Protein AF-A0A847JQZ7-F1 (afdb_monomer_lite)

Sequence (110 aa):
MTYNKNKGSSHRHNPTEESLENLIKDALSKSLCTGIAAAVSMDGKLFWSHCSGFTAREEPAAAQSIENHDQASKVVIAPIDAETRFDVASMTKPLSTSLLILKALQAGAL

Structure (mmCIF, N/CA/C/O backbone):
data_AF-A0A847JQZ7-F1
#
_entry.id   AF-A0A847JQZ7-F1
#
loop_
_atom_site.group_PDB
_atom_site.id
_atom_site.type_symbol
_atom_site.label_atom_id
_atom_site.label_alt_id
_atom_site.label_comp_id
_atom_site.label_asym_id
_atom_site.label_entity_id
_atom_site.label_seq_id
_atom_site.pdbx_PDB_ins_code
_atom_site.Cartn_x
_atom_site.Cartn_y
_atom_site.Cartn_z
_atom_site.occupancy
_atom_site.B_iso_or_equiv
_atom_site.auth_seq_id
_atom_site.auth_comp_id
_atom_site.auth_asym_id
_atom_site.auth_atom_id
_atom_site.pdbx_PDB_model_num
ATOM 1 N N . MET A 1 1 ? 18.387 38.885 31.866 1.00 37.56 1 MET A N 1
ATOM 2 C CA . MET A 1 1 ? 18.485 38.021 30.669 1.00 37.56 1 MET A CA 1
ATOM 3 C C . MET A 1 1 ? 18.180 36.594 31.102 1.00 37.56 1 MET A C 1
ATOM 5 O O . MET A 1 1 ? 19.047 35.902 31.614 1.00 37.56 1 MET A O 1
ATOM 9 N N . THR A 1 2 ? 16.910 36.205 31.044 1.00 36.12 2 THR A N 1
ATOM 10 C CA . THR A 1 2 ? 16.428 34.888 31.474 1.00 36.12 2 THR A CA 1
ATOM 11 C C . THR A 1 2 ? 16.344 33.984 30.249 1.00 36.12 2 THR A C 1
ATOM 13 O O . THR A 1 2 ? 15.495 34.172 29.383 1.00 36.12 2 THR A O 1
ATOM 16 N N . TYR A 1 3 ? 17.268 33.029 30.139 1.00 37.53 3 TYR A N 1
ATOM 17 C CA . TYR A 1 3 ? 17.249 32.044 29.061 1.00 37.53 3 TYR A CA 1
ATOM 18 C C . TYR A 1 3 ? 16.144 31.020 29.324 1.00 37.53 3 TYR A C 1
ATOM 20 O O . TYR A 1 3 ? 16.216 30.221 30.258 1.00 37.53 3 TYR A O 1
ATOM 28 N N . ASN A 1 4 ? 15.104 31.079 28.494 1.00 41.59 4 ASN A N 1
ATOM 29 C CA . ASN A 1 4 ? 14.003 30.132 28.488 1.00 41.59 4 ASN A CA 1
ATOM 30 C C . ASN A 1 4 ? 14.509 28.783 27.952 1.00 41.59 4 ASN A C 1
ATOM 32 O O . ASN A 1 4 ? 14.901 28.662 26.791 1.00 41.59 4 ASN A O 1
ATOM 36 N N . LYS A 1 5 ? 14.557 27.771 28.820 1.00 41.06 5 LYS A N 1
ATOM 37 C CA . LYS A 1 5 ? 14.987 26.415 28.476 1.00 41.06 5 LYS A CA 1
ATOM 38 C C . LYS A 1 5 ? 13.799 25.718 27.808 1.00 41.06 5 LYS A C 1
ATOM 40 O O . LYS A 1 5 ? 12.973 25.122 28.495 1.00 41.06 5 LYS A O 1
ATOM 45 N N . ASN A 1 6 ? 13.704 25.813 26.480 1.00 44.84 6 ASN A N 1
ATOM 46 C CA . ASN A 1 6 ? 12.781 24.991 25.696 1.00 44.84 6 ASN A CA 1
ATOM 47 C C . ASN A 1 6 ? 13.108 23.517 25.970 1.00 44.84 6 ASN A C 1
ATOM 49 O O . ASN A 1 6 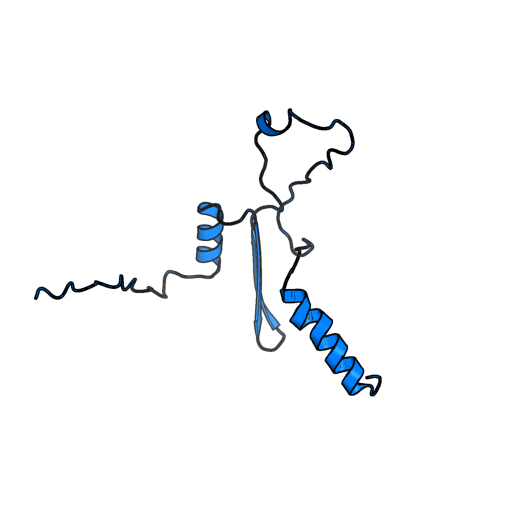? 14.079 22.967 25.452 1.00 44.84 6 ASN A O 1
ATOM 53 N N . LYS A 1 7 ? 12.313 22.882 26.837 1.00 43.31 7 LYS A N 1
ATOM 54 C CA . LYS A 1 7 ? 12.286 21.430 26.985 1.00 43.31 7 LYS A CA 1
ATOM 55 C C . LYS A 1 7 ? 11.657 20.880 25.711 1.00 43.31 7 LYS A C 1
ATOM 57 O O . LYS A 1 7 ? 10.439 20.786 25.613 1.00 43.31 7 LYS A O 1
ATOM 62 N N . GLY A 1 8 ? 12.494 20.552 24.729 1.00 38.62 8 GLY A N 1
ATOM 63 C CA . GLY A 1 8 ? 12.097 19.635 23.670 1.00 38.62 8 GLY A CA 1
ATOM 64 C C . GLY A 1 8 ? 11.565 18.370 24.334 1.00 38.62 8 GLY A C 1
ATOM 65 O O . GLY A 1 8 ? 12.262 17.762 25.149 1.00 38.62 8 GLY A O 1
ATOM 66 N N . SER A 1 9 ? 10.305 18.041 24.057 1.00 40.69 9 SER A N 1
ATOM 67 C CA . SER A 1 9 ? 9.690 16.789 24.481 1.00 40.69 9 SER A CA 1
ATOM 68 C C . SER A 1 9 ? 10.484 15.645 23.855 1.00 40.69 9 SER A C 1
ATOM 70 O O . SER A 1 9 ? 10.299 15.299 22.692 1.00 40.69 9 SER A O 1
ATOM 72 N N . SER A 1 10 ? 11.438 15.103 24.607 1.00 43.75 10 SER A N 1
ATOM 73 C CA . SER A 1 10 ? 12.085 13.845 24.271 1.00 43.75 10 SER A CA 1
ATOM 74 C C . SER A 1 10 ? 11.088 12.751 24.635 1.00 43.75 10 SER A C 1
ATOM 76 O O . SER A 1 10 ? 11.094 12.228 25.750 1.00 43.75 10 SER A O 1
ATOM 78 N N . HIS A 1 11 ? 10.171 12.460 23.710 1.00 43.41 11 HIS A N 1
ATOM 79 C CA . HIS A 1 11 ? 9.417 11.217 23.759 1.00 43.41 11 HIS A CA 1
ATOM 80 C C . HIS A 1 11 ? 10.440 10.091 23.621 1.00 43.41 11 HIS A C 1
ATOM 82 O O . HIS A 1 11 ? 11.029 9.883 22.562 1.00 43.41 11 HIS A O 1
ATOM 88 N N . ARG A 1 12 ? 10.731 9.423 24.739 1.00 48.56 12 ARG A N 1
ATOM 89 C CA . ARG A 1 12 ? 11.502 8.184 24.738 1.00 48.56 12 ARG A CA 1
ATOM 90 C C . ARG A 1 12 ? 10.665 7.150 23.988 1.00 48.56 12 ARG A C 1
ATOM 92 O O . ARG A 1 12 ? 9.707 6.632 24.549 1.00 48.56 12 ARG A O 1
ATOM 99 N N . HIS A 1 13 ? 11.003 6.913 22.723 1.00 51.00 13 HIS A N 1
ATOM 100 C CA . HIS A 1 13 ? 10.468 5.798 21.947 1.00 51.00 13 HIS A CA 1
ATOM 101 C C . HIS A 1 13 ? 10.878 4.503 22.641 1.00 51.00 13 HIS A C 1
ATOM 103 O O . HIS A 1 13 ? 12.070 4.257 22.838 1.00 51.00 13 HIS A O 1
ATOM 109 N N . ASN A 1 14 ? 9.890 3.724 23.071 1.00 47.22 14 ASN A N 1
ATOM 110 C CA . ASN A 1 14 ? 10.103 2.453 23.739 1.00 47.22 14 ASN A CA 1
ATOM 111 C C . ASN A 1 14 ? 9.916 1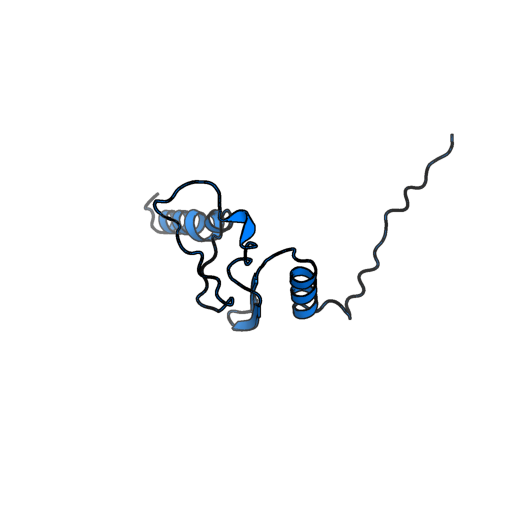.345 22.683 1.00 47.22 14 ASN A C 1
ATOM 113 O O . ASN A 1 14 ? 8.781 1.026 22.330 1.00 47.22 14 ASN A O 1
ATOM 117 N N . PRO A 1 15 ? 11.000 0.776 22.129 1.00 52.66 15 PRO A N 1
ATOM 118 C CA . PRO A 1 15 ? 10.949 -0.050 20.916 1.00 52.66 15 PRO A CA 1
ATOM 119 C C . PRO A 1 15 ? 10.246 -1.404 21.105 1.00 52.66 15 PRO A C 1
ATOM 121 O O . PRO A 1 15 ? 9.998 -2.112 20.136 1.00 52.66 15 PRO A O 1
ATOM 124 N N . THR A 1 16 ? 9.923 -1.787 22.341 1.00 50.16 16 THR A N 1
ATOM 125 C CA . THR A 1 16 ? 9.273 -3.061 22.675 1.00 50.16 16 THR A CA 1
ATOM 126 C C . THR A 1 16 ? 7.744 -3.042 22.551 1.00 50.16 16 THR A C 1
ATOM 128 O O . THR A 1 16 ? 7.140 -4.109 22.588 1.00 50.16 16 THR A O 1
ATOM 131 N N . GLU A 1 17 ? 7.112 -1.872 22.389 1.00 52.06 17 GLU A N 1
ATOM 132 C CA . GLU A 1 17 ? 5.645 -1.731 22.246 1.00 52.06 17 GLU A CA 1
ATOM 133 C C . GLU A 1 17 ? 5.192 -1.378 20.811 1.00 52.06 17 GLU A C 1
ATOM 135 O O . GLU A 1 17 ? 4.006 -1.476 20.483 1.00 52.06 17 GLU A O 1
ATOM 140 N N . GLU A 1 18 ? 6.124 -1.026 19.923 1.00 66.00 18 GLU A N 1
ATOM 141 C CA . GLU A 1 18 ? 5.849 -0.532 18.566 1.00 66.00 18 GLU A CA 1
ATOM 142 C C . GLU A 1 18 ? 5.980 -1.643 17.512 1.00 66.00 18 GLU A C 1
ATOM 144 O O . GLU A 1 18 ? 6.917 -1.673 16.717 1.00 66.00 18 GLU A O 1
ATOM 149 N N . SER A 1 19 ? 5.031 -2.582 17.488 1.00 88.50 19 SER A N 1
ATOM 150 C CA . SER A 1 19 ? 4.883 -3.481 16.334 1.00 88.50 19 SER A CA 1
ATOM 151 C C . SER A 1 19 ? 4.150 -2.771 15.184 1.00 88.50 19 SER A C 1
ATOM 153 O O . SER A 1 19 ? 3.368 -1.841 15.412 1.00 88.50 19 SER A O 1
ATOM 155 N N . LEU A 1 20 ? 4.356 -3.222 13.940 1.00 91.69 20 LEU A N 1
ATOM 156 C CA . LEU A 1 20 ? 3.641 -2.678 12.774 1.00 91.69 20 LEU A CA 1
ATOM 157 C C . LEU A 1 20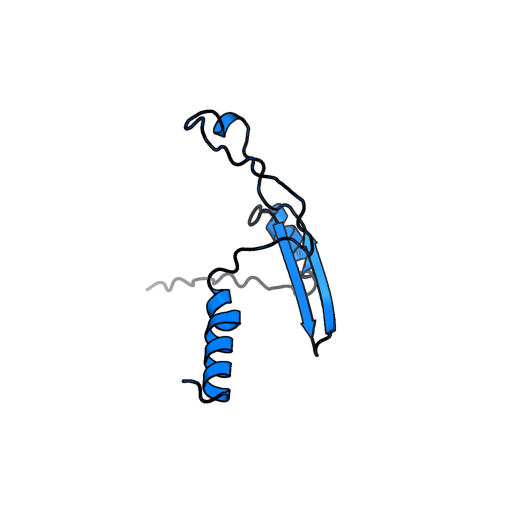 ? 2.120 -2.827 12.923 1.00 91.69 20 LEU A C 1
ATOM 159 O O . LEU A 1 20 ? 1.362 -1.937 12.543 1.00 91.69 20 LEU A O 1
ATOM 163 N N . GLU A 1 21 ? 1.665 -3.921 13.533 1.00 91.62 21 GLU A N 1
ATOM 164 C CA . GLU A 1 21 ? 0.254 -4.161 13.829 1.00 91.62 21 GLU A CA 1
ATOM 165 C C . GLU A 1 21 ? -0.293 -3.154 14.839 1.00 91.62 21 GLU A C 1
ATOM 167 O O . GLU A 1 21 ? -1.414 -2.675 14.673 1.00 91.62 21 GLU A O 1
ATOM 172 N N . ASN A 1 22 ? 0.479 -2.821 15.878 1.00 92.06 22 ASN A N 1
ATOM 173 C CA . ASN A 1 22 ? 0.072 -1.825 16.867 1.00 92.06 22 ASN A CA 1
ATOM 174 C C . ASN A 1 22 ? -0.021 -0.434 16.239 1.00 92.06 22 ASN A C 1
ATOM 176 O O . ASN A 1 22 ? -0.994 0.272 16.493 1.00 92.06 22 ASN A O 1
ATOM 180 N N . LEU A 1 23 ? 0.924 -0.072 15.366 1.00 93.00 23 LEU A N 1
ATOM 181 C CA . LEU A 1 23 ? 0.888 1.198 14.642 1.00 93.00 23 LEU A CA 1
ATOM 182 C C . LEU A 1 23 ? -0.346 1.303 13.735 1.00 93.00 23 LEU A C 1
ATOM 184 O O . LEU A 1 23 ? -1.025 2.329 13.723 1.00 93.00 23 LEU A O 1
ATOM 188 N N . ILE A 1 24 ? -0.671 0.229 13.009 1.00 94.38 24 ILE A N 1
ATOM 189 C CA . ILE A 1 24 ? -1.865 0.178 12.153 1.00 94.38 24 ILE A CA 1
ATOM 190 C C . ILE A 1 24 ? -3.140 0.283 12.989 1.00 94.38 24 ILE A C 1
ATOM 192 O O . ILE A 1 24 ? -4.026 1.075 12.664 1.00 94.38 24 ILE A O 1
ATOM 196 N N . LYS A 1 25 ? -3.234 -0.485 14.081 1.00 93.19 25 LYS A N 1
ATOM 197 C CA . LYS A 1 25 ? -4.381 -0.425 14.997 1.00 93.19 25 LYS A CA 1
ATOM 198 C C . LYS A 1 25 ? -4.559 0.975 15.575 1.00 93.19 25 LYS A C 1
ATOM 200 O O . LYS A 1 25 ? -5.680 1.480 15.588 1.00 93.19 25 LYS A O 1
ATOM 205 N N . ASP A 1 26 ? -3.473 1.607 16.012 1.00 94.25 26 ASP A N 1
ATOM 206 C CA . ASP A 1 26 ? -3.491 2.965 16.551 1.00 94.25 26 ASP A CA 1
ATOM 207 C C . ASP A 1 26 ? -3.981 3.972 15.500 1.00 94.25 26 ASP A C 1
ATOM 209 O O . ASP A 1 26 ? -4.930 4.712 15.763 1.00 94.25 26 ASP A O 1
ATOM 213 N N . ALA A 1 27 ? -3.435 3.928 14.279 1.00 94.00 27 ALA A N 1
ATOM 214 C CA . ALA A 1 27 ? -3.838 4.807 13.181 1.00 94.00 27 ALA A CA 1
ATOM 215 C C . ALA A 1 27 ? -5.330 4.682 12.826 1.00 94.00 27 ALA A C 1
ATOM 217 O O . ALA A 1 27 ? -6.006 5.698 12.637 1.00 94.00 27 ALA A O 1
ATOM 218 N N . LEU A 1 28 ? -5.856 3.453 12.778 1.00 94.06 28 LEU A N 1
ATOM 219 C CA . LEU A 1 28 ? -7.276 3.196 12.520 1.00 94.06 28 LEU A CA 1
ATOM 220 C C . LEU A 1 28 ? -8.155 3.654 13.692 1.00 94.06 28 LEU A C 1
ATOM 222 O O . LEU A 1 28 ? -9.159 4.331 13.479 1.00 94.06 28 LEU A O 1
ATOM 226 N N . SER A 1 29 ? -7.762 3.353 14.936 1.00 94.12 29 SER A N 1
ATOM 227 C CA . SER A 1 29 ? -8.518 3.753 16.135 1.00 94.12 29 SER A CA 1
ATOM 228 C C . SER A 1 29 ? -8.615 5.274 16.289 1.00 94.12 29 SER A C 1
ATOM 230 O O . SER A 1 29 ? -9.658 5.803 16.672 1.00 94.12 29 SER A O 1
ATOM 232 N N . LYS A 1 30 ? -7.555 5.991 15.900 1.00 94.94 30 LYS A N 1
ATOM 233 C CA . LYS A 1 30 ? -7.494 7.457 15.862 1.00 94.94 30 LYS A CA 1
ATOM 234 C C . LYS A 1 30 ? -8.119 8.054 14.604 1.00 94.94 30 LYS A C 1
ATOM 236 O O . LYS A 1 30 ? -8.078 9.269 14.434 1.00 94.94 30 LYS A O 1
ATOM 241 N N . SER A 1 31 ? -8.712 7.230 13.734 1.00 92.19 31 SER A N 1
ATOM 242 C CA . SER A 1 31 ? -9.360 7.672 12.496 1.00 92.19 31 SER A CA 1
ATOM 243 C C . SER A 1 31 ? -8.442 8.480 11.567 1.00 92.19 31 SER A C 1
ATOM 245 O O . SER A 1 31 ? -8.914 9.356 10.843 1.00 92.19 31 SER A O 1
ATOM 247 N N . LEU A 1 32 ? -7.135 8.199 11.573 1.00 94.69 32 LEU A N 1
ATOM 248 C CA . LEU A 1 32 ? -6.173 8.864 10.682 1.00 94.69 32 LEU A CA 1
ATOM 249 C C . LEU A 1 32 ? -6.320 8.397 9.226 1.00 94.69 32 LEU A C 1
ATOM 251 O O . LEU A 1 32 ? -5.895 9.084 8.303 1.00 94.69 32 LEU A O 1
ATOM 255 N N . CYS A 1 33 ? -6.918 7.226 9.027 1.00 93.81 33 CYS A N 1
ATOM 256 C CA . CYS A 1 33 ? -7.269 6.648 7.736 1.00 93.81 33 CYS A CA 1
ATOM 257 C C . CYS A 1 33 ? -8.479 5.715 7.906 1.00 93.81 33 CYS A C 1
ATOM 259 O O . CYS A 1 33 ? -8.814 5.321 9.026 1.00 93.81 33 CYS A O 1
ATOM 261 N N . THR A 1 34 ? -9.146 5.368 6.803 1.00 94.62 34 THR A N 1
ATOM 262 C CA . THR A 1 34 ? -10.289 4.435 6.805 1.00 94.62 34 THR A CA 1
ATOM 263 C C . THR A 1 34 ? -9.859 2.980 6.649 1.00 94.62 34 THR A C 1
ATOM 265 O O . THR A 1 34 ? -10.555 2.081 7.118 1.00 94.62 34 THR A O 1
ATOM 268 N N . GLY A 1 35 ? -8.709 2.748 6.018 1.00 94.94 35 GLY A N 1
ATOM 269 C CA . GLY A 1 35 ? -8.148 1.431 5.773 1.00 94.94 35 GLY A CA 1
ATOM 270 C C . GLY A 1 35 ? -6.692 1.508 5.324 1.00 94.94 35 GLY A C 1
ATOM 271 O O . GLY A 1 35 ? -6.218 2.559 4.891 1.00 94.94 35 GLY A O 1
ATOM 272 N N . ILE A 1 36 ? -5.979 0.394 5.474 1.00 95.69 36 ILE A N 1
ATOM 273 C CA . ILE A 1 36 ? -4.553 0.251 5.173 1.00 95.69 36 ILE A CA 1
ATOM 274 C C . ILE A 1 36 ? -4.319 -1.119 4.536 1.00 95.69 36 ILE A C 1
ATOM 276 O O . ILE A 1 36 ? -4.782 -2.134 5.057 1.00 95.69 36 ILE A O 1
ATOM 280 N N . ALA A 1 37 ? -3.525 -1.141 3.466 1.00 95.44 37 ALA A N 1
ATOM 281 C CA . ALA A 1 37 ? -2.824 -2.325 2.984 1.00 95.44 37 ALA A CA 1
ATOM 282 C C . ALA A 1 37 ? -1.314 -2.072 3.089 1.00 95.44 37 ALA A C 1
ATOM 284 O O . ALA A 1 37 ? -0.823 -1.026 2.662 1.00 95.44 37 ALA A O 1
ATOM 285 N N . ALA A 1 38 ? -0.576 -3.006 3.683 1.00 94.12 38 ALA A N 1
ATOM 286 C CA . ALA A 1 38 ? 0.858 -2.875 3.910 1.00 94.12 38 ALA A CA 1
ATOM 287 C C . ALA A 1 38 ? 1.572 -4.213 3.703 1.00 94.12 38 ALA A C 1
ATOM 289 O O . ALA A 1 38 ? 1.017 -5.278 3.971 1.00 94.12 38 ALA A O 1
ATOM 290 N N . ALA A 1 39 ? 2.820 -4.153 3.246 1.00 94.62 39 ALA A N 1
ATOM 291 C CA . ALA A 1 39 ? 3.665 -5.321 3.057 1.00 94.62 39 ALA A CA 1
ATOM 292 C C . ALA A 1 39 ? 5.136 -4.975 3.299 1.00 94.62 39 ALA A C 1
ATOM 294 O O . ALA A 1 39 ? 5.591 -3.878 2.973 1.00 94.62 39 ALA A O 1
ATOM 295 N N . VAL A 1 40 ? 5.883 -5.937 3.836 1.00 95.44 40 VAL A N 1
ATOM 296 C CA . VAL A 1 40 ? 7.337 -5.879 3.994 1.00 95.44 40 VAL A CA 1
ATOM 297 C C . VAL A 1 40 ? 7.935 -7.066 3.257 1.00 95.44 40 VAL A C 1
ATOM 299 O O . VAL A 1 40 ? 7.634 -8.224 3.554 1.00 95.44 40 VAL A O 1
ATOM 302 N N . SER A 1 41 ? 8.792 -6.762 2.286 1.00 96.12 41 SER A N 1
ATOM 303 C CA . SER A 1 41 ? 9.553 -7.756 1.536 1.00 96.12 41 SER A CA 1
ATOM 304 C C . SER A 1 41 ? 11.045 -7.503 1.704 1.00 96.12 41 SER A C 1
ATOM 306 O O . SER A 1 41 ? 11.484 -6.355 1.664 1.00 96.12 41 SER A O 1
ATOM 308 N N . MET A 1 42 ? 11.820 -8.570 1.876 1.00 97.31 42 MET A N 1
ATOM 309 C CA . MET A 1 42 ? 13.283 -8.530 1.964 1.00 97.31 42 MET A CA 1
ATOM 310 C C . MET A 1 42 ? 13.839 -9.641 1.075 1.00 97.31 42 MET A C 1
ATOM 312 O O . MET A 1 42 ? 13.244 -10.713 0.985 1.00 97.31 42 MET A O 1
ATOM 316 N N . ASP A 1 43 ? 14.927 -9.376 0.355 1.00 96.75 43 ASP A N 1
ATOM 317 C CA . ASP A 1 43 ? 15.576 -10.355 -0.533 1.00 96.75 43 ASP A CA 1
ATOM 318 C C . ASP A 1 43 ? 14.611 -11.064 -1.508 1.00 96.75 43 ASP A C 1
ATOM 320 O O . ASP A 1 43 ? 14.706 -12.264 -1.767 1.00 96.75 43 ASP A O 1
ATOM 324 N N . GLY A 1 44 ? 13.625 -10.321 -2.020 1.00 95.19 44 GLY A N 1
ATOM 325 C CA . GLY A 1 44 ? 12.611 -10.837 -2.945 1.00 95.19 44 GLY A CA 1
ATOM 326 C C . GLY A 1 44 ? 11.551 -11.750 -2.318 1.00 95.19 44 GLY A C 1
ATOM 327 O O . GLY A 1 44 ? 10.737 -12.310 -3.049 1.00 95.19 44 GLY A O 1
ATOM 328 N N . LYS A 1 45 ? 11.525 -11.909 -0.989 1.00 96.12 45 LYS A N 1
ATOM 329 C CA . LYS A 1 45 ? 10.519 -12.700 -0.266 1.00 96.12 45 LYS A CA 1
ATOM 330 C C . LYS A 1 45 ? 9.602 -11.800 0.549 1.00 96.12 45 LYS A C 1
ATOM 332 O O . LYS A 1 45 ? 10.062 -10.846 1.172 1.00 96.12 45 LYS A O 1
ATOM 337 N N . LEU A 1 46 ? 8.315 -12.137 0.577 1.00 95.06 46 LEU A N 1
ATOM 338 C CA . LEU A 1 46 ? 7.339 -11.497 1.453 1.00 95.06 46 LEU A CA 1
ATOM 339 C C . LEU A 1 46 ? 7.532 -12.018 2.881 1.00 95.06 46 LEU A C 1
ATOM 341 O O . LEU A 1 46 ? 7.397 -13.215 3.124 1.00 95.06 46 LEU A O 1
ATOM 345 N N . PHE A 1 47 ? 7.846 -11.122 3.813 1.00 95.00 47 PHE A N 1
ATOM 346 C CA . PHE A 1 47 ? 8.011 -11.460 5.230 1.00 95.00 47 PHE A CA 1
ATOM 347 C C . PHE A 1 47 ? 6.757 -11.166 6.036 1.00 95.00 47 PHE A C 1
ATOM 349 O O . PHE A 1 47 ? 6.484 -11.832 7.031 1.00 95.00 47 PHE A O 1
ATOM 356 N N . TRP A 1 48 ? 6.012 -10.149 5.616 1.00 94.81 48 TRP A N 1
ATOM 357 C CA . TRP A 1 48 ? 4.851 -9.683 6.343 1.00 94.81 48 TRP A CA 1
ATOM 358 C C . TRP A 1 48 ? 3.909 -8.933 5.409 1.00 94.81 48 TRP A C 1
ATOM 360 O O . TRP A 1 48 ? 4.352 -8.195 4.528 1.00 94.81 48 TRP A O 1
ATOM 370 N N . SER A 1 49 ? 2.611 -9.101 5.620 1.00 95.31 49 SER A N 1
ATOM 371 C CA . SER A 1 49 ? 1.564 -8.362 4.922 1.00 95.31 49 SER A CA 1
ATOM 372 C C . SER A 1 49 ? 0.359 -8.189 5.828 1.00 95.31 49 SER A C 1
ATOM 374 O O . SER A 1 49 ? 0.058 -9.068 6.636 1.00 95.31 49 SER A O 1
ATOM 376 N N . HIS A 1 50 ? -0.359 -7.087 5.657 1.00 95.38 50 HIS A N 1
ATOM 377 C CA . HIS A 1 50 ? -1.525 -6.765 6.461 1.00 95.38 50 HIS A CA 1
ATOM 378 C C . HIS A 1 50 ? -2.530 -5.944 5.659 1.00 95.38 50 HIS A C 1
ATOM 380 O O . HIS A 1 50 ? -2.149 -5.015 4.950 1.00 95.38 50 HIS A O 1
ATOM 386 N N . CYS A 1 51 ? -3.811 -6.272 5.804 1.00 96.19 51 CYS A N 1
ATOM 387 C CA . CYS A 1 51 ? -4.935 -5.496 5.288 1.00 96.19 51 CYS A CA 1
ATOM 388 C C . CYS A 1 51 ? -5.924 -5.273 6.433 1.00 96.19 51 CYS A C 1
ATOM 390 O O . CYS A 1 51 ? -6.233 -6.213 7.167 1.00 96.19 51 CYS A O 1
ATOM 392 N N . SER A 1 52 ? -6.389 -4.039 6.614 1.00 95.75 52 SER A N 1
ATOM 393 C CA . SER A 1 52 ? -7.358 -3.699 7.656 1.00 95.75 52 SER A CA 1
ATOM 394 C C . SER A 1 52 ? -8.157 -2.449 7.295 1.00 95.75 52 SER A C 1
ATOM 396 O O . SER A 1 52 ? -7.698 -1.604 6.526 1.00 95.75 52 SER A O 1
ATOM 398 N N . GLY A 1 53 ? -9.349 -2.323 7.872 1.00 95.25 53 GLY A N 1
ATOM 399 C CA . GLY A 1 53 ? -10.283 -1.230 7.610 1.00 95.25 53 GLY A CA 1
ATOM 400 C C . GLY A 1 53 ? -11.047 -1.381 6.293 1.00 95.25 53 GLY A C 1
ATOM 401 O O . GLY A 1 53 ? -11.224 -2.490 5.785 1.00 95.25 53 GLY A O 1
ATOM 402 N N . PHE A 1 54 ? -11.527 -0.255 5.766 1.00 94.75 54 PHE A N 1
ATOM 403 C CA . PHE A 1 54 ? -12.460 -0.195 4.640 1.00 94.75 54 PHE A CA 1
ATOM 404 C C . PHE A 1 54 ? -12.055 0.862 3.602 1.00 94.75 54 PHE A C 1
ATOM 406 O O . PHE A 1 54 ? -11.369 1.842 3.913 1.00 94.75 54 PHE A O 1
ATOM 413 N N . THR A 1 55 ? -12.517 0.675 2.363 1.00 93.81 55 THR A N 1
ATOM 414 C CA . THR A 1 55 ? -12.226 1.541 1.203 1.00 93.81 55 THR A CA 1
ATOM 415 C C . THR A 1 55 ? -12.723 2.976 1.362 1.00 93.81 55 THR A C 1
ATOM 417 O O . THR A 1 55 ? -12.168 3.886 0.753 1.00 93.81 55 THR A O 1
ATOM 420 N N . ALA A 1 56 ? -13.748 3.195 2.182 1.00 89.25 56 ALA A N 1
ATOM 421 C CA . ALA A 1 56 ? -14.280 4.510 2.507 1.00 89.25 56 ALA A CA 1
ATOM 422 C C . ALA A 1 56 ? -14.961 4.488 3.883 1.00 89.25 56 ALA A C 1
ATOM 424 O O . ALA A 1 56 ? -15.189 3.428 4.469 1.00 89.25 56 ALA A O 1
ATOM 425 N N . ARG A 1 57 ? -15.273 5.674 4.410 1.00 85.19 57 ARG A N 1
ATOM 426 C CA . ARG A 1 57 ? -16.080 5.841 5.624 1.00 85.19 57 ARG A CA 1
ATOM 427 C C . ARG A 1 57 ? -17.562 5.881 5.244 1.00 85.19 57 ARG A C 1
ATOM 429 O O . ARG A 1 57 ? -17.915 6.476 4.230 1.00 85.19 57 ARG A O 1
ATOM 436 N N . GLU A 1 58 ? -18.422 5.288 6.071 1.00 73.06 58 GLU A N 1
ATOM 437 C CA . GLU A 1 58 ? -19.865 5.528 5.983 1.00 73.06 58 GLU A CA 1
ATOM 438 C C . GLU A 1 58 ? -20.149 6.994 6.332 1.00 73.06 58 GLU A C 1
ATOM 440 O O . GLU A 1 58 ? -19.970 7.423 7.473 1.00 73.06 58 GLU A O 1
ATOM 445 N N . GLU A 1 59 ? -20.554 7.777 5.334 1.00 66.38 59 GLU A N 1
ATOM 446 C CA . GLU A 1 59 ? -21.106 9.113 5.553 1.00 66.38 59 GLU A CA 1
ATOM 447 C C . GLU A 1 59 ? -22.458 8.980 6.278 1.00 66.38 59 GLU A C 1
ATOM 449 O O . GLU A 1 59 ? -23.295 8.167 5.866 1.00 66.38 59 GLU A O 1
ATOM 454 N N . PRO A 1 60 ? -22.718 9.757 7.344 1.00 58.56 60 PRO A N 1
ATOM 455 C CA . PRO A 1 60 ? -24.018 9.746 7.999 1.00 58.56 60 PRO A CA 1
ATOM 456 C C . PRO A 1 60 ? -25.114 10.165 7.008 1.00 58.56 60 PRO A C 1
ATOM 458 O O . PRO A 1 60 ? -24.970 11.145 6.279 1.00 58.56 60 PRO A O 1
ATOM 461 N N . ALA A 1 61 ? -26.246 9.455 7.021 1.00 55.59 61 ALA A N 1
ATOM 462 C CA . ALA A 1 61 ? -27.357 9.624 6.074 1.00 55.59 61 ALA A CA 1
ATOM 463 C C . ALA A 1 61 ? -27.903 11.068 5.950 1.00 55.59 61 ALA A C 1
ATOM 465 O O . ALA A 1 61 ? -28.538 11.400 4.954 1.00 55.59 61 ALA A O 1
ATOM 466 N N . ALA A 1 62 ? -27.632 11.942 6.925 1.00 50.50 62 ALA A N 1
ATOM 467 C CA . ALA A 1 62 ? -28.025 13.352 6.912 1.00 50.50 62 ALA A CA 1
ATOM 468 C C . ALA A 1 62 ? -27.204 14.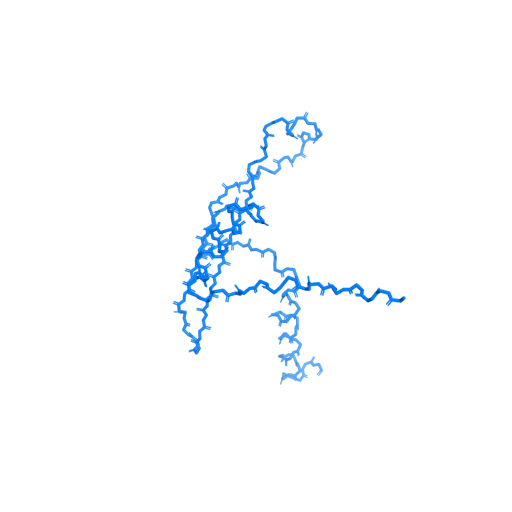242 5.952 1.00 50.50 62 ALA A C 1
ATOM 470 O O . ALA A 1 62 ? -27.623 15.360 5.668 1.00 50.50 62 ALA A O 1
ATOM 471 N N . ALA A 1 63 ? -26.057 13.772 5.448 1.00 52.62 63 ALA A N 1
ATOM 472 C CA . ALA A 1 63 ? -25.222 14.515 4.497 1.00 52.62 63 ALA A CA 1
ATOM 473 C C . ALA A 1 63 ? -25.563 14.221 3.020 1.00 52.62 63 ALA A C 1
ATOM 475 O O . ALA A 1 63 ? -25.089 14.919 2.132 1.00 52.62 63 ALA A O 1
ATOM 476 N N . GLN A 1 64 ? -26.402 13.215 2.740 1.00 52.28 64 GLN A N 1
ATOM 477 C CA . GLN A 1 64 ? -26.745 12.792 1.372 1.00 52.28 64 GLN A CA 1
ATOM 478 C C . GLN A 1 64 ? -27.978 13.505 0.787 1.00 52.28 64 GLN A C 1
ATOM 480 O O . GLN A 1 64 ? -28.407 13.177 -0.316 1.00 52.28 64 GLN A O 1
ATOM 485 N N . SER A 1 65 ? -28.584 14.454 1.510 1.00 47.75 65 SER A N 1
ATOM 486 C CA . SER A 1 65 ? -29.897 15.005 1.148 1.00 47.75 65 SER A CA 1
ATOM 487 C C . SER A 1 65 ? -29.888 16.371 0.460 1.00 47.75 65 SER A C 1
ATOM 489 O O . SER A 1 65 ? -30.956 16.970 0.355 1.00 47.75 65 SER A O 1
ATOM 491 N N . ILE A 1 66 ? -28.748 16.900 0.001 1.00 55.25 66 ILE A N 1
ATOM 492 C CA . ILE A 1 66 ? -28.732 18.175 -0.732 1.00 55.25 66 ILE A CA 1
ATOM 493 C C . ILE A 1 66 ? -27.701 18.108 -1.870 1.00 55.25 66 ILE A C 1
ATOM 495 O O . ILE A 1 66 ? -26.510 17.988 -1.621 1.00 55.25 66 ILE A O 1
ATOM 499 N N . GLU A 1 67 ? -28.220 18.215 -3.097 1.00 48.09 67 GLU A N 1
ATOM 500 C CA . GLU A 1 67 ? -27.556 18.433 -4.397 1.00 48.09 67 GLU A CA 1
ATOM 501 C C . GLU A 1 67 ? -27.249 17.213 -5.300 1.00 48.09 67 GLU A C 1
ATOM 503 O O . GLU A 1 67 ? -26.282 16.479 -5.138 1.00 48.09 67 GLU A O 1
ATOM 508 N N . ASN A 1 68 ? -28.058 17.150 -6.369 1.00 42.62 68 ASN A N 1
ATOM 509 C CA . ASN A 1 68 ? -27.894 16.459 -7.655 1.00 42.62 68 ASN A CA 1
ATOM 510 C C . ASN A 1 68 ? -28.347 14.997 -7.760 1.00 42.62 68 ASN A C 1
ATOM 512 O O . ASN A 1 68 ? -27.667 14.038 -7.415 1.00 42.62 68 ASN A O 1
ATOM 516 N N . HIS A 1 69 ? -29.532 14.865 -8.356 1.00 47.84 69 HIS A N 1
ATOM 517 C CA . HIS A 1 69 ? -30.262 13.627 -8.585 1.00 47.84 69 HIS A CA 1
ATOM 518 C C . HIS A 1 69 ? -29.813 12.848 -9.838 1.00 47.84 69 HIS A C 1
ATOM 520 O O . HIS A 1 69 ? -30.496 11.901 -10.215 1.00 47.84 69 HIS A O 1
ATOM 526 N N . ASP A 1 70 ? -28.669 13.173 -10.447 1.00 48.28 70 ASP A N 1
ATOM 527 C CA . ASP A 1 70 ? -28.125 12.440 -11.594 1.00 48.28 70 ASP A CA 1
ATOM 528 C C . ASP A 1 70 ? -26.654 12.076 -11.335 1.00 48.28 70 ASP A C 1
ATOM 530 O O . ASP A 1 70 ? -25.796 12.945 -11.223 1.00 48.28 70 ASP A O 1
ATOM 534 N N . GLN A 1 71 ? -26.383 10.768 -11.229 1.00 50.84 71 GLN A N 1
ATOM 535 C CA . GLN A 1 71 ? -25.090 10.135 -10.902 1.00 50.84 71 GLN A CA 1
ATOM 536 C C . GLN A 1 71 ? -24.601 10.253 -9.446 1.00 50.84 71 GLN A C 1
ATOM 538 O O . GLN A 1 71 ? -23.432 10.519 -9.174 1.00 50.84 71 GLN A O 1
ATOM 543 N N . ALA A 1 72 ? -25.448 9.880 -8.483 1.00 49.00 72 ALA A N 1
ATOM 544 C CA . ALA A 1 72 ? -24.946 9.393 -7.198 1.00 49.00 72 ALA A CA 1
ATOM 545 C C . ALA A 1 72 ? -24.242 8.041 -7.421 1.00 49.00 72 ALA A C 1
ATOM 547 O O . ALA A 1 72 ? -24.860 6.975 -7.371 1.00 49.00 72 ALA A O 1
ATOM 548 N N . SER A 1 73 ? -22.945 8.081 -7.735 1.00 53.25 73 SER A N 1
ATOM 549 C CA . SER A 1 73 ? -22.097 6.891 -7.744 1.00 53.25 73 SER A CA 1
ATOM 550 C C . SER A 1 73 ? -22.153 6.303 -6.338 1.00 53.25 73 SER A C 1
ATOM 552 O O . SER A 1 73 ? -21.622 6.887 -5.394 1.00 53.25 73 SER A O 1
ATOM 554 N N . LYS A 1 74 ? -22.895 5.204 -6.164 1.00 60.56 74 LYS A N 1
ATOM 555 C CA . LYS A 1 74 ? -23.056 4.556 -4.863 1.00 60.56 74 LYS A CA 1
ATOM 556 C C . LYS A 1 74 ? -21.662 4.171 -4.381 1.00 60.56 74 LYS A C 1
ATOM 558 O O . LYS A 1 74 ? -21.050 3.271 -4.950 1.00 60.56 74 LYS A O 1
ATOM 563 N N . VAL A 1 75 ? -21.153 4.873 -3.371 1.00 69.19 75 VAL A N 1
ATOM 564 C CA . VAL A 1 75 ? -19.850 4.567 -2.779 1.00 69.19 75 VAL A CA 1
ATOM 565 C C . VAL A 1 75 ? -19.950 3.161 -2.197 1.00 69.19 75 VAL A C 1
ATOM 567 O O . VAL A 1 75 ? -20.656 2.930 -1.217 1.00 69.19 75 VAL A O 1
ATOM 570 N N . VAL A 1 76 ? -19.310 2.194 -2.856 1.00 80.94 76 VAL A N 1
ATOM 571 C CA . VAL A 1 76 ? -19.244 0.816 -2.371 1.00 80.94 76 VAL A CA 1
ATOM 572 C C . VAL A 1 76 ? -18.162 0.768 -1.305 1.00 80.94 76 VAL A C 1
ATOM 574 O O . VAL A 1 76 ? -16.968 0.812 -1.601 1.00 80.94 76 VAL A O 1
ATOM 577 N N . ILE A 1 77 ? -18.601 0.705 -0.054 1.00 89.75 77 ILE A N 1
ATOM 578 C CA . ILE A 1 77 ? -17.721 0.504 1.090 1.00 89.75 77 ILE A CA 1
ATOM 579 C C . ILE A 1 77 ? -17.458 -0.994 1.190 1.00 89.75 77 ILE A C 1
ATOM 581 O O . ILE A 1 77 ? -18.380 -1.784 1.393 1.00 89.75 77 ILE A O 1
ATOM 585 N N . ALA A 1 78 ? -16.202 -1.379 1.006 1.00 92.31 78 ALA A N 1
ATOM 586 C CA . ALA A 1 78 ? -15.746 -2.758 1.072 1.00 92.31 78 ALA A CA 1
ATOM 587 C C . ALA A 1 78 ? -14.558 -2.863 2.040 1.00 92.31 78 ALA A C 1
ATOM 589 O O . ALA A 1 78 ? -13.836 -1.876 2.221 1.00 92.31 78 ALA A O 1
ATOM 590 N N . PRO A 1 79 ? -14.344 -4.022 2.685 1.00 95.50 79 PRO A N 1
ATOM 591 C CA . PRO A 1 79 ? -13.114 -4.277 3.425 1.00 95.50 79 PRO A CA 1
ATOM 592 C C . PRO A 1 79 ? -11.891 -4.129 2.514 1.00 95.50 79 PRO A C 1
ATOM 594 O O . PRO A 1 79 ? -11.958 -4.478 1.337 1.00 95.50 79 PRO A O 1
ATOM 597 N N . ILE A 1 80 ? -10.777 -3.640 3.060 1.00 96.31 80 ILE A N 1
ATOM 598 C CA . ILE A 1 80 ? -9.500 -3.653 2.338 1.00 96.31 80 ILE A CA 1
ATOM 599 C C . ILE A 1 80 ? -9.011 -5.098 2.202 1.00 96.31 80 ILE A C 1
ATOM 601 O O . ILE A 1 80 ? -8.935 -5.835 3.187 1.00 96.31 80 ILE A O 1
ATOM 605 N N . ASP A 1 81 ? -8.615 -5.466 0.992 1.00 94.81 81 ASP A N 1
ATOM 606 C CA . ASP A 1 81 ? -7.997 -6.742 0.649 1.00 94.81 81 ASP A CA 1
ATOM 607 C C . ASP A 1 81 ? -6.801 -6.548 -0.304 1.00 94.81 81 ASP A C 1
ATOM 609 O O . ASP A 1 81 ? -6.420 -5.426 -0.642 1.00 94.81 81 ASP A O 1
ATOM 613 N N . ALA A 1 82 ? -6.188 -7.654 -0.732 1.00 89.31 82 ALA A N 1
ATOM 614 C CA . ALA A 1 82 ? -5.020 -7.636 -1.614 1.00 89.31 82 ALA A CA 1
ATOM 615 C C . ALA A 1 82 ? -5.311 -7.099 -3.030 1.00 89.31 82 ALA A C 1
ATOM 617 O O . ALA A 1 82 ? -4.387 -6.654 -3.708 1.00 89.31 82 ALA A O 1
ATOM 618 N N . GLU A 1 83 ? -6.572 -7.123 -3.468 1.00 92.31 83 GLU A N 1
ATOM 619 C CA . GLU A 1 83 ? -6.996 -6.662 -4.797 1.00 92.31 83 GLU A CA 1
ATOM 620 C C . GLU A 1 83 ? -7.461 -5.199 -4.784 1.00 92.31 83 GLU A C 1
ATOM 622 O O . GLU A 1 83 ? -7.732 -4.598 -5.832 1.00 92.31 83 GLU A O 1
ATOM 627 N N . THR A 1 84 ? -7.543 -4.605 -3.594 1.00 94.25 84 THR A N 1
ATOM 628 C CA . THR A 1 84 ? -7.946 -3.219 -3.410 1.00 94.25 84 THR A CA 1
ATOM 629 C C . THR A 1 84 ? -6.961 -2.284 -4.107 1.00 94.25 84 THR A C 1
ATOM 631 O O . THR A 1 84 ? -5.751 -2.315 -3.883 1.00 94.25 84 THR A O 1
ATOM 634 N N . ARG A 1 85 ? -7.494 -1.408 -4.963 1.00 92.56 85 ARG A N 1
ATOM 635 C CA . ARG A 1 85 ? -6.704 -0.441 -5.729 1.00 92.56 85 ARG A CA 1
ATOM 636 C C . ARG A 1 85 ? -6.637 0.890 -4.998 1.00 92.56 85 ARG A C 1
ATOM 638 O O . ARG A 1 85 ? -7.662 1.438 -4.606 1.00 92.56 85 ARG A O 1
ATOM 645 N N . PHE A 1 86 ? -5.429 1.429 -4.894 1.00 91.56 86 PHE A N 1
ATOM 646 C CA . PHE A 1 86 ? -5.159 2.733 -4.299 1.00 91.56 86 PHE A CA 1
ATOM 647 C C . PHE A 1 86 ? -4.681 3.705 -5.376 1.00 91.56 86 PHE A C 1
ATOM 649 O O . PHE A 1 86 ? -3.928 3.317 -6.273 1.00 91.56 86 PHE A O 1
ATOM 656 N N . ASP A 1 87 ? -5.077 4.974 -5.270 1.00 92.38 87 ASP A N 1
ATOM 657 C CA . ASP A 1 87 ? -4.401 6.032 -6.017 1.00 92.38 87 ASP A CA 1
ATOM 658 C C . ASP A 1 87 ? -3.033 6.285 -5.375 1.00 92.38 87 ASP A C 1
ATOM 660 O O . ASP A 1 87 ? -2.918 6.790 -4.258 1.00 92.38 87 ASP A O 1
ATOM 664 N N . VAL A 1 88 ? -1.982 5.883 -6.085 1.00 89.75 88 VAL A N 1
ATOM 665 C CA . VAL A 1 88 ? -0.597 5.959 -5.611 1.00 89.75 88 VAL A CA 1
ATOM 666 C C . VAL A 1 88 ? 0.024 7.355 -5.796 1.00 89.75 88 VAL A C 1
ATOM 668 O O . VAL A 1 88 ? 1.159 7.589 -5.367 1.00 89.75 88 VAL A O 1
ATOM 671 N N . ALA A 1 89 ? -0.702 8.299 -6.408 1.00 93.31 89 ALA A N 1
ATOM 672 C CA . ALA A 1 89 ? -0.367 9.716 -6.527 1.00 93.31 89 ALA A CA 1
ATOM 673 C C . ALA A 1 89 ? 1.094 9.998 -6.941 1.00 93.31 89 ALA A C 1
ATOM 675 O O . ALA A 1 89 ? 1.471 9.895 -8.108 1.00 93.31 89 ALA A O 1
ATOM 676 N N . SER A 1 90 ? 1.956 10.401 -6.001 1.00 94.25 90 SER A N 1
ATOM 677 C CA . SER A 1 90 ? 3.350 10.739 -6.319 1.00 94.25 90 SER A CA 1
ATOM 678 C C . SER A 1 90 ? 4.279 9.536 -6.453 1.00 94.25 90 SER A C 1
ATOM 680 O O . SER A 1 90 ? 5.354 9.692 -7.034 1.00 94.25 90 SER A O 1
ATOM 682 N N . MET A 1 91 ? 3.877 8.346 -6.002 1.00 93.50 91 MET A N 1
ATOM 683 C CA . MET A 1 91 ? 4.665 7.124 -6.196 1.00 93.50 91 MET A CA 1
ATOM 684 C C . MET A 1 91 ? 4.719 6.682 -7.665 1.00 93.50 91 MET A C 1
ATOM 686 O O . MET A 1 91 ? 5.641 5.966 -8.053 1.00 93.50 91 MET A O 1
ATOM 690 N N . THR A 1 92 ? 3.810 7.165 -8.516 1.00 94.06 92 THR A N 1
ATOM 691 C CA . THR A 1 92 ? 3.832 6.909 -9.967 1.00 94.06 92 THR A CA 1
ATOM 692 C C . THR A 1 92 ? 5.113 7.427 -10.626 1.00 94.06 92 THR A C 1
ATOM 694 O O . THR A 1 92 ? 5.591 6.842 -11.598 1.00 94.06 92 THR A O 1
ATOM 697 N N . LYS A 1 93 ? 5.712 8.496 -10.071 1.00 93.94 93 LYS A N 1
ATOM 698 C CA . LYS A 1 93 ? 6.948 9.101 -10.588 1.00 93.94 93 LYS A CA 1
ATOM 699 C C . LYS A 1 93 ? 8.106 8.090 -10.585 1.00 93.94 93 LYS A C 1
ATOM 701 O O . LYS A 1 93 ? 8.584 7.775 -11.673 1.00 93.94 93 LYS A O 1
ATOM 706 N N . PRO A 1 94 ? 8.530 7.525 -9.434 1.00 91.50 94 PRO A N 1
ATOM 707 C CA . PRO A 1 94 ? 9.584 6.515 -9.436 1.00 91.50 94 PRO A CA 1
ATOM 708 C C . PRO A 1 94 ? 9.146 5.185 -10.068 1.00 91.50 94 PRO A C 1
ATOM 710 O O . PRO A 1 94 ? 9.939 4.587 -10.790 1.00 91.50 94 PRO A O 1
ATOM 713 N N . LEU A 1 95 ? 7.911 4.719 -9.827 1.00 85.06 95 LEU A N 1
ATOM 714 C CA . LEU A 1 95 ? 7.494 3.359 -10.205 1.00 85.06 95 LEU A CA 1
ATOM 715 C C . LEU A 1 95 ? 7.185 3.181 -11.691 1.00 85.06 95 LEU A C 1
ATOM 717 O O . LEU A 1 95 ? 7.379 2.096 -12.228 1.00 85.06 95 LEU A O 1
ATOM 721 N N . SER A 1 96 ? 6.690 4.213 -12.365 1.00 88.12 96 SER A N 1
ATOM 722 C CA . SER A 1 96 ? 6.308 4.102 -13.773 1.00 88.12 96 SER A CA 1
ATOM 723 C C . SER A 1 96 ? 7.132 5.043 -14.629 1.00 88.12 96 SER A C 1
ATOM 725 O O . SER A 1 96 ? 7.802 4.593 -15.552 1.00 88.12 96 SER A O 1
ATOM 727 N N . THR A 1 97 ? 7.140 6.337 -14.310 1.00 93.06 97 THR A N 1
ATOM 728 C CA . THR A 1 97 ? 7.762 7.339 -15.183 1.00 93.06 97 THR A 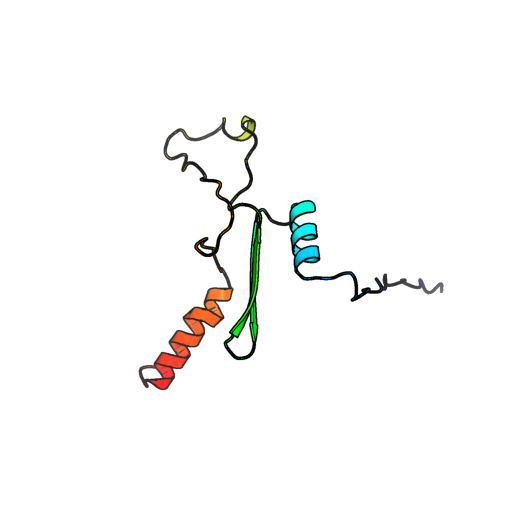CA 1
ATOM 729 C C . THR A 1 97 ? 9.279 7.179 -15.251 1.00 93.06 97 THR A C 1
ATOM 731 O O . THR A 1 97 ? 9.833 7.047 -16.341 1.00 93.06 97 THR A O 1
ATOM 734 N N . SER A 1 98 ? 9.964 7.144 -14.106 1.00 96.12 98 SER A N 1
ATOM 735 C CA . SER A 1 98 ? 11.424 7.017 -14.071 1.00 96.12 98 SER A CA 1
ATOM 736 C C . SER A 1 98 ? 11.892 5.677 -14.635 1.00 96.12 98 SER A C 1
ATOM 738 O O . SER A 1 98 ? 12.806 5.658 -15.455 1.00 96.12 98 SER A O 1
ATOM 740 N N . LEU A 1 99 ? 11.253 4.562 -14.256 1.00 95.06 99 LEU A N 1
ATOM 741 C CA . LEU A 1 99 ? 11.611 3.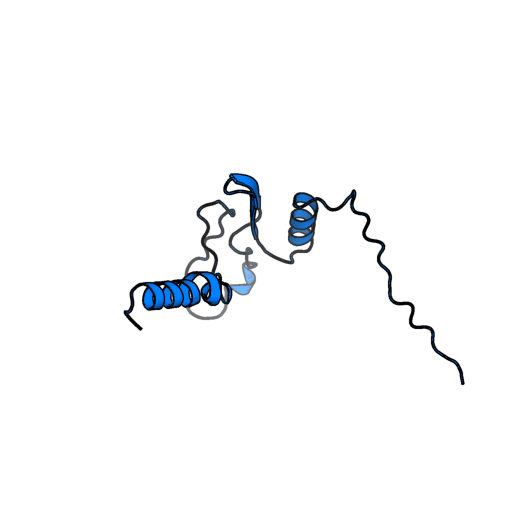244 -14.793 1.00 95.06 99 LEU A CA 1
ATOM 742 C C . LEU A 1 99 ? 11.393 3.151 -16.307 1.00 95.06 99 LEU A C 1
ATOM 744 O O . LEU A 1 99 ? 12.249 2.602 -17.001 1.00 95.06 99 LEU A O 1
ATOM 748 N N . LEU A 1 100 ? 10.303 3.720 -16.830 1.00 95.50 100 LEU A N 1
ATOM 749 C CA . LEU A 1 100 ? 10.045 3.759 -18.269 1.00 95.50 100 LEU A CA 1
ATOM 750 C C . LEU A 1 100 ? 11.135 4.537 -19.013 1.00 95.50 100 LEU A C 1
ATOM 752 O O . LEU A 1 100 ? 11.662 4.040 -20.006 1.00 95.50 100 LEU A O 1
ATOM 756 N N . ILE A 1 101 ? 11.515 5.717 -18.512 1.00 97.06 101 ILE A N 1
ATOM 757 C CA . ILE A 1 101 ? 12.585 6.532 -19.107 1.00 97.06 101 ILE A CA 1
ATOM 758 C C . ILE A 1 101 ? 13.914 5.773 -19.085 1.00 97.06 101 ILE A C 1
ATOM 760 O O . ILE A 1 101 ? 14.588 5.688 -20.108 1.00 97.06 101 ILE A O 1
ATOM 764 N N . LEU A 1 102 ? 14.278 5.171 -17.949 1.00 96.81 102 LEU A N 1
ATOM 765 C CA . LEU A 1 102 ? 15.512 4.388 -17.838 1.00 96.81 102 LEU A CA 1
ATOM 766 C C . LEU A 1 102 ? 15.526 3.204 -18.812 1.00 96.81 102 LEU A C 1
ATOM 768 O O . LEU A 1 102 ? 16.563 2.911 -19.406 1.00 96.81 102 LEU A O 1
ATOM 772 N N . LYS A 1 103 ? 14.381 2.542 -19.018 1.00 96.50 103 LYS A N 1
ATOM 773 C CA . LYS A 1 103 ? 14.257 1.459 -20.001 1.00 96.50 103 LYS A CA 1
ATOM 774 C C . LYS A 1 103 ? 14.348 1.954 -21.438 1.00 96.50 103 LYS A C 1
ATOM 776 O O . LYS A 1 103 ? 14.987 1.287 -22.247 1.00 96.50 103 LYS A O 1
ATOM 781 N N . ALA A 1 104 ? 13.773 3.111 -21.747 1.00 96.44 104 ALA A N 1
ATOM 782 C CA . ALA A 1 104 ? 13.882 3.708 -23.072 1.00 96.44 104 ALA A CA 1
ATOM 783 C C . ALA A 1 104 ? 15.327 4.126 -23.395 1.00 96.44 104 ALA A C 1
ATOM 785 O O . ALA A 1 104 ? 15.820 3.806 -24.475 1.00 96.44 104 ALA A O 1
ATOM 786 N N . LEU A 1 105 ? 16.035 4.728 -22.432 1.00 97.44 105 LEU A N 1
ATOM 787 C CA . LEU A 1 105 ? 17.466 5.034 -22.543 1.00 97.44 105 LEU A CA 1
ATOM 788 C C . LEU A 1 105 ? 18.299 3.760 -22.740 1.00 97.44 105 LEU A C 1
ATOM 790 O O . LEU A 1 105 ? 19.143 3.701 -23.628 1.00 97.44 105 LEU A O 1
ATOM 794 N N . GLN A 1 106 ? 18.030 2.707 -21.959 1.00 97.25 106 GLN A N 1
ATOM 795 C CA . GLN A 1 106 ? 18.710 1.413 -22.102 1.00 97.25 106 GLN A CA 1
ATOM 796 C C . GLN A 1 106 ? 18.496 0.792 -23.496 1.00 97.25 106 GLN A C 1
ATOM 798 O O . GLN A 1 106 ? 19.380 0.104 -24.001 1.00 97.25 106 GLN A O 1
ATOM 803 N N . ALA A 1 107 ? 17.334 1.024 -24.107 1.00 97.25 107 ALA A N 1
ATOM 804 C CA . ALA A 1 107 ? 16.996 0.541 -25.442 1.00 97.25 107 ALA A CA 1
ATOM 805 C C . ALA A 1 107 ? 17.509 1.445 -26.582 1.00 97.25 107 ALA A C 1
ATOM 807 O O . ALA A 1 107 ? 17.328 1.092 -27.746 1.00 97.25 107 ALA A O 1
ATOM 808 N N . GLY A 1 108 ? 18.119 2.598 -26.275 1.00 96.50 108 GLY A N 1
ATOM 809 C CA . GLY A 1 108 ? 18.548 3.585 -27.273 1.00 96.50 108 GLY A CA 1
ATOM 810 C C . GLY A 1 108 ? 17.388 4.292 -27.985 1.00 96.50 108 GLY A C 1
ATOM 811 O O . GLY A 1 108 ? 17.553 4.767 -29.105 1.00 96.50 108 GLY A O 1
ATOM 812 N N . ALA A 1 109 ? 16.205 4.320 -27.367 1.00 94.06 109 ALA A N 1
ATOM 813 C CA . ALA A 1 109 ? 14.991 4.922 -27.923 1.00 94.06 109 ALA A CA 1
ATOM 814 C C . ALA A 1 109 ? 14.791 6.395 -27.508 1.00 94.06 109 ALA A C 1
ATOM 816 O O . ALA A 1 109 ? 13.755 6.985 -27.818 1.00 94.06 109 ALA A O 1
ATOM 817 N N . LEU A 1 110 ? 15.752 6.956 -26.772 1.00 87.69 110 LEU A N 1
ATOM 818 C CA . LEU A 1 110 ? 15.776 8.311 -26.226 1.00 87.69 110 LEU A CA 1
ATOM 819 C C . LEU A 1 110 ? 17.213 8.830 -26.191 1.00 87.69 110 LEU A C 1
ATOM 821 O O . LEU A 1 110 ? 18.120 7.993 -25.976 1.00 87.69 110 LEU A O 1
#

Foldseek 3Di:
DDDDPPPDPPPPPDPVQDDPVNVQVVCVVVPVDQWDWDWDDDPNHTPDIDTFGWPDDDDPPVVPPDDDPPDPPPPDIDGGDPPDDDDPPPVCCVPPVVVVVVVCVVVVVD

pLDDT: mean 79.35, std 21.28, range [36.12, 97.44]

Secondary structure (DSSP, 8-state):
--------------TTT--HHHHHHHHHHTTS-SEEEEEEEETTEEEEEEEEEBSS----GGGSSSS-SS--------B--TT-----GGGHIIIIIIHHHHHHHHTT--

Radius of gyration: 22.2 Å; chains: 1; bounding box: 49×51×59 Å